Protein AF-A0AA96SBM5-F1 (afdb_monomer)

Secondary structure (DSSP, 8-state):
---EEEEEE--SHHHHHHHHHHHHHTTT-SS-EEEEEE-SSSS---HHHHT--S-S-------

Mean predicted aligned error: 10.82 Å

Sequence (63 aa):
MNVLLCLVIGGGYAGINAVKAIRREWKDKSQTLRLILIDKKAYHVRKMLLFKPTAERKSIIKK

Nearest PDB structures (foldseek):
  4a26-assembly1_B  TM=6.401E-01  e=6.424E+00  Leishmania major
  4a26-assembly1_A  TM=6.417E-01  e=6.874E+00  Leishmania major
  7cbe-assembly1_B  TM=5.631E-01  e=6.874E+00  Escherichia coli K-12
  5xoc-assembly1_B  TM=4.408E-01  e=6.424E+00  Escherichia coli K-12

Structure (mmCIF, N/CA/C/O backbone):
data_AF-A0AA96SBM5-F1
#
_entry.id   AF-A0AA96SBM5-F1
#
loop_
_atom_site.group_PDB
_atom_site.id
_atom_site.type_symbol
_atom_site.label_atom_id
_atom_site.label_alt_id
_atom_site.label_comp_id
_atom_site.label_asym_id
_atom_site.label_entity_id
_atom_site.label_seq_id
_atom_site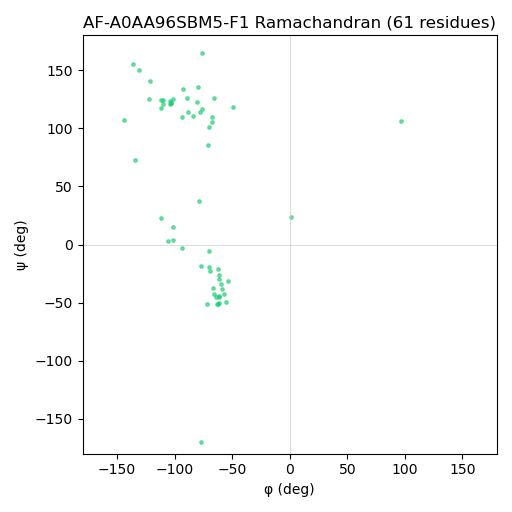.pdbx_PDB_ins_code
_atom_site.Cartn_x
_atom_site.Cartn_y
_atom_site.Cartn_z
_atom_site.occupancy
_atom_site.B_iso_or_equiv
_atom_site.auth_seq_id
_atom_site.auth_comp_id
_atom_site.auth_asym_id
_atom_site.auth_atom_id
_atom_site.pdbx_PDB_model_num
ATOM 1 N N . MET A 1 1 ? -22.203 4.648 10.755 1.00 57.28 1 MET A N 1
ATOM 2 C CA . MET A 1 1 ? -20.725 4.705 10.846 1.00 57.28 1 MET A CA 1
ATOM 3 C C . MET A 1 1 ? -20.177 5.026 9.463 1.00 57.28 1 MET A C 1
ATOM 5 O O . MET A 1 1 ? -20.451 4.265 8.544 1.00 57.28 1 MET A O 1
ATOM 9 N N . ASN A 1 2 ? -19.473 6.150 9.291 1.00 82.81 2 ASN A N 1
ATOM 10 C CA . ASN A 1 2 ? -18.907 6.536 7.992 1.00 82.81 2 ASN A CA 1
ATOM 11 C C . ASN A 1 2 ? -17.558 5.846 7.768 1.00 82.81 2 ASN A C 1
ATOM 13 O O . ASN A 1 2 ? -16.570 6.169 8.432 1.00 82.81 2 ASN A O 1
ATOM 17 N N . VAL A 1 3 ? -17.527 4.908 6.822 1.00 87.25 3 VAL A N 1
ATOM 18 C CA . VAL A 1 3 ? -16.297 4.250 6.371 1.00 87.25 3 VAL A CA 1
ATOM 19 C C . VAL A 1 3 ? -15.593 5.169 5.378 1.00 87.25 3 VAL A C 1
ATOM 21 O O . VAL A 1 3 ? -16.173 5.534 4.357 1.00 87.25 3 VAL A O 1
ATOM 24 N N . LEU A 1 4 ? -14.343 5.534 5.658 1.00 93.69 4 LEU A N 1
ATOM 25 C CA . LEU A 1 4 ? -13.519 6.262 4.694 1.00 93.69 4 LEU A CA 1
ATOM 26 C C . LEU A 1 4 ? -12.955 5.285 3.665 1.00 93.69 4 LEU A C 1
ATOM 28 O O . LEU A 1 4 ? -12.456 4.217 4.021 1.00 93.69 4 LEU A O 1
ATOM 32 N N . LEU A 1 5 ? -13.008 5.662 2.391 1.00 94.25 5 LEU A N 1
ATOM 33 C CA . LEU A 1 5 ? -12.367 4.931 1.304 1.00 94.25 5 LEU A CA 1
ATOM 34 C C . LEU A 1 5 ? -11.104 5.681 0.879 1.00 94.25 5 LEU A C 1
ATOM 36 O O . LEU A 1 5 ? -11.178 6.828 0.450 1.00 94.25 5 LEU A O 1
ATOM 40 N N . CYS A 1 6 ? -9.955 5.018 0.961 1.00 94.12 6 CYS A N 1
ATOM 41 C CA . CYS A 1 6 ? -8.701 5.520 0.416 1.00 94.12 6 CYS A CA 1
ATOM 42 C C . CYS A 1 6 ? -8.289 4.650 -0.770 1.00 94.12 6 CYS A C 1
ATOM 44 O O . CYS A 1 6 ? -8.053 3.446 -0.624 1.00 94.12 6 CYS A O 1
ATOM 46 N N . LEU A 1 7 ? -8.223 5.273 -1.946 1.00 96.12 7 LEU A N 1
ATOM 47 C CA . LEU A 1 7 ? -7.753 4.650 -3.174 1.00 96.12 7 LEU A CA 1
ATOM 48 C C . LEU A 1 7 ? -6.312 5.086 -3.440 1.00 96.12 7 LEU A C 1
ATOM 50 O O . LEU A 1 7 ? -6.023 6.278 -3.528 1.00 96.12 7 LEU A O 1
ATOM 54 N N . VAL A 1 8 ? -5.417 4.119 -3.608 1.00 95.06 8 VAL A N 1
ATOM 55 C CA . VAL A 1 8 ? -4.035 4.348 -4.030 1.00 95.06 8 VAL A CA 1
ATOM 56 C C . VAL A 1 8 ? -3.880 3.803 -5.442 1.00 95.06 8 VAL A C 1
ATOM 58 O O . VAL A 1 8 ? -4.100 2.616 -5.678 1.00 95.06 8 VAL A O 1
ATOM 61 N N . ILE A 1 9 ? -3.504 4.666 -6.386 1.00 94.56 9 ILE A N 1
ATOM 62 C CA . ILE A 1 9 ? -3.298 4.297 -7.791 1.00 94.56 9 ILE A CA 1
ATOM 63 C C . ILE A 1 9 ? -1.794 4.209 -8.061 1.00 94.56 9 ILE A C 1
ATOM 65 O O . ILE A 1 9 ? -1.056 5.16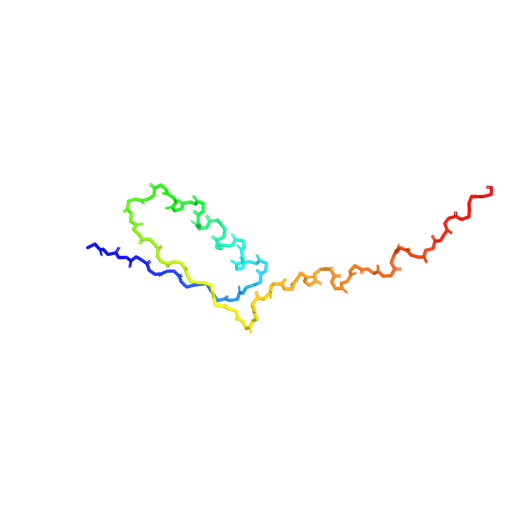9 -7.852 1.00 94.56 9 ILE A O 1
ATOM 69 N N . GLY A 1 10 ? -1.353 3.051 -8.547 1.00 91.31 10 GLY A N 1
ATOM 70 C CA . GLY A 1 10 ? 0.037 2.741 -8.858 1.00 91.31 10 GLY A CA 1
ATOM 71 C C . GLY A 1 10 ? 0.740 1.994 -7.725 1.00 91.31 10 GLY A C 1
ATOM 72 O O . GLY A 1 10 ? 1.170 2.575 -6.733 1.00 91.31 10 GLY A O 1
ATOM 73 N N . GLY A 1 11 ? 0.972 0.700 -7.925 1.00 89.00 11 GLY A N 1
ATOM 74 C CA . GLY A 1 11 ? 1.722 -0.213 -7.055 1.00 89.00 11 GLY A CA 1
ATOM 75 C C . GLY A 1 11 ? 3.234 -0.070 -7.205 1.00 89.00 11 GLY A C 1
ATOM 76 O O . GLY A 1 11 ? 3.963 -1.058 -7.204 1.00 89.00 11 GLY A O 1
ATOM 77 N N . GLY A 1 12 ? 3.713 1.161 -7.391 1.00 87.75 12 GLY A N 1
ATOM 78 C CA . GLY A 1 12 ? 5.126 1.523 -7.434 1.00 87.75 12 GLY A CA 1
ATOM 79 C C . GLY A 1 12 ? 5.767 1.570 -6.041 1.00 87.75 12 GLY A C 1
ATOM 80 O O . GLY A 1 12 ? 5.165 1.194 -5.037 1.00 87.75 12 GLY A O 1
ATOM 81 N N . TYR A 1 13 ? 6.993 2.096 -5.970 1.00 89.00 13 TYR A N 1
ATOM 82 C CA . TYR A 1 13 ? 7.701 2.261 -4.697 1.00 89.00 13 TYR A CA 1
ATOM 83 C C . TYR A 1 13 ? 6.930 3.210 -3.771 1.00 89.00 13 TYR A C 1
ATOM 85 O O . TYR A 1 13 ? 6.709 2.901 -2.603 1.00 89.00 13 TYR A O 1
ATOM 93 N N . ALA A 1 14 ? 6.457 4.333 -4.318 1.00 91.38 14 ALA A N 1
ATOM 94 C CA . ALA A 1 14 ? 5.651 5.301 -3.585 1.00 91.38 14 ALA A CA 1
ATOM 95 C C . ALA A 1 14 ? 4.324 4.695 -3.110 1.00 91.38 14 ALA A C 1
ATOM 97 O O . ALA A 1 14 ? 4.034 4.744 -1.919 1.00 91.38 14 ALA A O 1
ATOM 98 N N . GLY A 1 15 ? 3.560 4.057 -4.005 1.00 93.06 15 GLY A N 1
ATOM 99 C CA . GLY A 1 15 ? 2.249 3.500 -3.663 1.00 93.06 15 GLY A CA 1
ATOM 100 C C . GLY A 1 15 ? 2.309 2.421 -2.584 1.00 93.06 15 GLY A C 1
ATOM 101 O O . GLY A 1 15 ? 1.547 2.470 -1.622 1.00 93.06 15 GLY A O 1
ATOM 102 N N . ILE A 1 16 ? 3.262 1.486 -2.668 1.00 93.00 16 ILE A N 1
ATOM 103 C CA . ILE A 1 16 ? 3.420 0.454 -1.631 1.00 93.00 16 ILE A CA 1
ATOM 104 C C . ILE A 1 16 ? 3.841 1.056 -0.294 1.00 93.00 16 ILE A C 1
ATOM 106 O O . ILE A 1 16 ? 3.322 0.646 0.746 1.00 93.00 16 ILE A O 1
ATOM 110 N N . ASN A 1 17 ? 4.777 2.007 -0.295 1.00 94.19 17 ASN A N 1
ATOM 111 C CA . ASN A 1 17 ? 5.196 2.651 0.947 1.00 94.19 17 ASN A CA 1
ATOM 112 C C . ASN A 1 17 ? 4.068 3.494 1.553 1.00 94.19 17 ASN A C 1
ATOM 114 O O . ASN A 1 17 ? 3.878 3.446 2.766 1.00 94.19 17 ASN A O 1
ATOM 118 N N . ALA A 1 18 ? 3.264 4.167 0.728 1.00 95.25 18 ALA A N 1
ATOM 11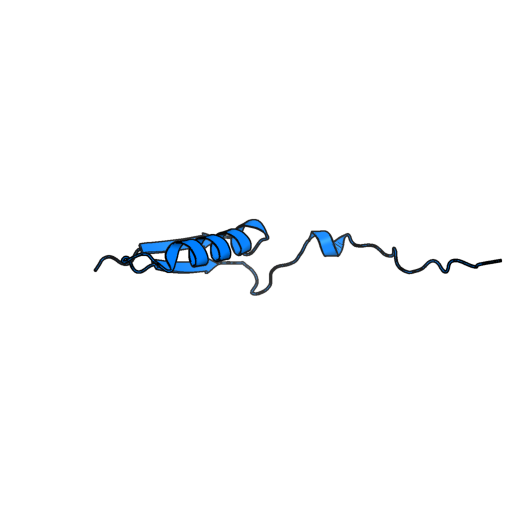9 C CA . ALA A 1 18 ? 2.081 4.893 1.170 1.00 95.25 18 ALA A CA 1
ATOM 120 C C . ALA A 1 18 ? 1.063 3.952 1.827 1.00 95.25 18 ALA A C 1
ATOM 122 O O . ALA A 1 18 ? 0.665 4.188 2.962 1.00 95.25 18 ALA A O 1
ATOM 123 N N . VAL A 1 19 ? 0.711 2.834 1.181 1.00 94.88 19 VAL A N 1
ATOM 124 C CA . VAL A 1 19 ? -0.208 1.828 1.748 1.00 94.88 19 VAL A CA 1
ATOM 125 C C . VAL A 1 19 ? 0.303 1.292 3.087 1.00 94.88 19 VAL A C 1
ATOM 127 O O . VAL A 1 19 ? -0.471 1.158 4.035 1.00 94.88 19 VAL A O 1
ATOM 130 N 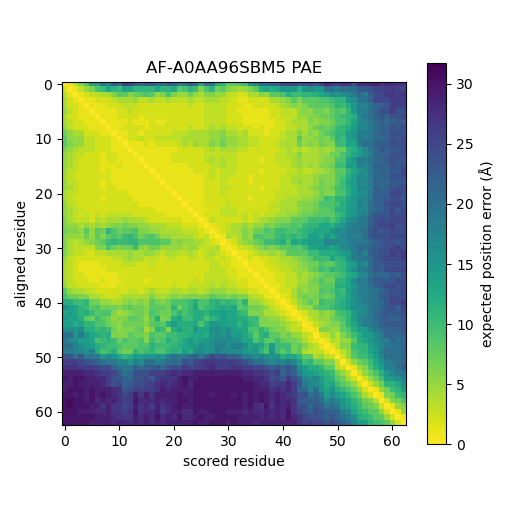N . LYS A 1 20 ? 1.607 1.011 3.196 1.00 94.62 20 LYS A N 1
ATOM 131 C CA . LYS A 1 20 ? 2.228 0.553 4.449 1.00 94.62 20 LYS A CA 1
ATOM 132 C C . LYS A 1 20 ? 2.165 1.610 5.549 1.00 94.62 20 LYS A C 1
ATOM 134 O O . LYS A 1 20 ? 1.830 1.265 6.679 1.00 94.62 20 LYS A O 1
ATOM 139 N N . ALA A 1 21 ? 2.479 2.863 5.223 1.00 95.38 21 ALA A N 1
ATOM 140 C CA . ALA A 1 21 ? 2.425 3.973 6.165 1.00 95.38 21 ALA A CA 1
ATOM 141 C C . ALA A 1 21 ? 0.989 4.205 6.647 1.00 95.38 21 ALA A C 1
ATOM 143 O O . ALA A 1 21 ? 0.743 4.152 7.846 1.00 95.38 21 ALA A O 1
ATOM 144 N N . ILE A 1 22 ? 0.029 4.325 5.725 1.00 94.19 22 ILE A N 1
ATOM 145 C CA . ILE A 1 22 ? -1.395 4.501 6.038 1.00 94.19 22 ILE A CA 1
ATOM 146 C C . ILE A 1 22 ? -1.878 3.372 6.947 1.00 94.19 22 ILE A C 1
ATOM 148 O O . ILE A 1 22 ? -2.435 3.629 8.006 1.00 94.19 22 ILE A O 1
ATOM 152 N N . ARG A 1 23 ? -1.603 2.111 6.597 1.00 92.38 23 ARG A N 1
ATOM 153 C CA . ARG A 1 23 ? -2.004 0.964 7.421 1.00 92.38 23 ARG A CA 1
ATOM 154 C C . ARG A 1 23 ? -1.408 1.003 8.832 1.00 92.38 23 ARG A C 1
ATOM 156 O O . ARG A 1 23 ? -2.053 0.510 9.751 1.00 92.38 23 ARG A O 1
ATOM 163 N N . ARG A 1 24 ? -0.191 1.525 9.012 1.00 93.62 24 ARG A N 1
ATOM 164 C CA . ARG A 1 24 ? 0.440 1.656 10.333 1.00 93.62 24 ARG A CA 1
ATOM 165 C C . ARG A 1 24 ? -0.226 2.758 11.154 1.00 93.62 24 ARG A C 1
ATOM 167 O O . ARG A 1 24 ? -0.627 2.488 12.276 1.00 93.62 24 ARG A O 1
ATOM 174 N N . GLU A 1 25 ? -0.373 3.947 10.581 1.00 93.38 25 GLU A N 1
ATOM 175 C CA . GLU A 1 25 ? -0.929 5.122 11.268 1.00 93.38 25 GLU A CA 1
ATOM 176 C C . GLU A 1 25 ? -2.436 4.987 11.564 1.00 93.38 25 GLU A C 1
ATOM 178 O O . GLU A 1 25 ? -2.960 5.641 12.463 1.00 93.38 25 GLU A O 1
ATOM 183 N N . TRP A 1 26 ? -3.153 4.138 10.816 1.00 92.38 26 TRP A N 1
ATOM 184 C CA . TRP A 1 26 ? -4.605 3.981 10.950 1.00 92.38 26 TRP A CA 1
ATOM 185 C C . TRP A 1 26 ? -5.057 2.852 11.882 1.00 92.38 26 TRP A C 1
ATOM 187 O O . TRP A 1 26 ? -6.258 2.692 12.089 1.00 92.38 26 TRP A O 1
ATOM 197 N N . LYS A 1 27 ? -4.131 2.063 12.445 1.00 86.62 27 LYS A N 1
ATOM 198 C CA . LYS A 1 27 ? -4.471 0.941 13.341 1.00 86.62 27 LYS A CA 1
ATOM 199 C C . LYS A 1 27 ? -5.254 1.376 14.581 1.00 86.62 27 LYS A C 1
ATOM 201 O O . LYS A 1 27 ? -6.175 0.672 14.975 1.00 86.62 27 LYS A O 1
ATOM 206 N N .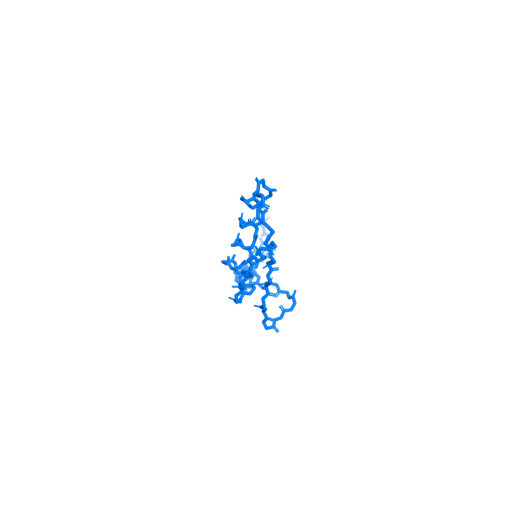 ASP A 1 28 ? -4.912 2.532 15.142 1.00 86.31 28 ASP A N 1
ATOM 207 C CA . ASP A 1 28 ? -5.438 2.995 16.433 1.00 86.31 28 ASP A CA 1
ATOM 208 C C . ASP A 1 28 ? -6.555 4.043 16.277 1.00 86.31 28 ASP A C 1
ATOM 210 O O . ASP A 1 28 ? -6.906 4.763 17.213 1.00 86.31 28 ASP A O 1
ATOM 214 N N . LYS A 1 29 ? -7.119 4.179 15.070 1.00 86.38 29 LYS A N 1
ATOM 215 C CA . LYS A 1 29 ? -8.200 5.128 14.789 1.00 86.38 29 LYS A CA 1
ATOM 216 C C . LYS A 1 29 ? -9.558 4.451 14.969 1.00 86.38 29 LYS A C 1
ATOM 218 O O . LYS A 1 29 ? -9.813 3.384 14.426 1.00 86.38 29 LYS A O 1
ATOM 223 N N . SER A 1 30 ? -10.467 5.138 15.662 1.00 84.06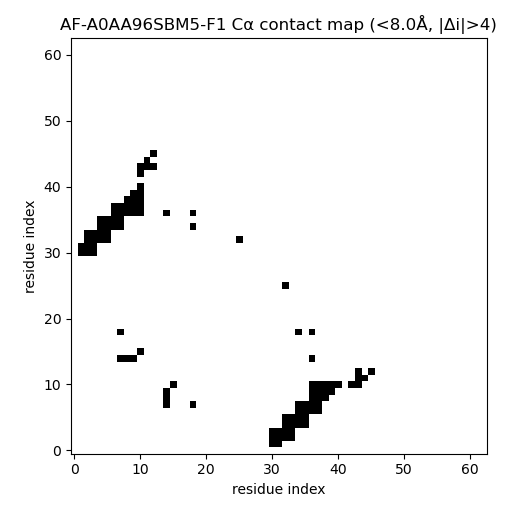 30 SER A N 1
ATOM 224 C CA . SER A 1 30 ? -11.867 4.709 15.848 1.00 84.06 30 SER A CA 1
ATOM 225 C C . SER A 1 30 ? -12.649 4.609 14.523 1.00 84.06 30 SER A C 1
ATOM 227 O O . SER A 1 30 ? -13.644 3.895 14.412 1.00 84.06 30 SER A O 1
ATOM 229 N N . GLN A 1 31 ? -12.182 5.299 13.479 1.00 89.00 31 GLN A N 1
ATOM 230 C CA . GLN A 1 31 ? -12.826 5.302 12.173 1.00 89.00 31 GLN A CA 1
ATOM 231 C C . GLN A 1 31 ? -12.313 4.183 11.260 1.00 89.00 31 GLN A C 1
ATOM 233 O O . GLN A 1 31 ? -11.123 4.106 10.951 1.00 89.00 31 GLN A O 1
ATOM 238 N N . THR A 1 32 ? -13.239 3.379 10.734 1.00 89.81 32 THR A N 1
ATOM 239 C CA . THR A 1 32 ? -12.944 2.330 9.754 1.00 89.81 32 THR A CA 1
ATOM 240 C C . THR A 1 32 ? -12.447 2.921 8.432 1.00 89.81 32 THR A C 1
ATOM 242 O O . THR A 1 32 ? -13.126 3.742 7.809 1.00 89.81 32 THR A O 1
ATOM 245 N N . LEU A 1 33 ? -11.283 2.452 7.978 1.00 93.38 33 LEU A N 1
ATOM 246 C CA . LEU A 1 33 ? -10.697 2.790 6.682 1.00 93.38 33 LEU A CA 1
ATOM 247 C C . LEU A 1 33 ? -10.696 1.570 5.762 1.00 93.38 33 LEU A C 1
ATOM 249 O O . LEU A 1 33 ? -10.105 0.537 6.076 1.00 93.38 33 LEU A O 1
ATOM 253 N N . ARG A 1 34 ? -11.297 1.717 4.582 1.00 93.75 34 ARG A N 1
ATOM 254 C CA . ARG A 1 34 ? -11.150 0.780 3.470 1.00 93.75 34 ARG A CA 1
ATOM 255 C C . ARG A 1 34 ? -10.020 1.273 2.573 1.00 93.75 34 ARG A C 1
ATOM 257 O O . ARG A 1 34 ? -10.159 2.288 1.898 1.00 93.75 34 ARG A O 1
ATOM 264 N N . LEU A 1 35 ? -8.901 0.559 2.575 1.00 94.19 35 LEU A N 1
ATOM 265 C CA . LEU A 1 35 ? -7.723 0.892 1.775 1.00 94.19 35 LEU A CA 1
ATOM 266 C C . LEU A 1 35 ? -7.645 -0.027 0.551 1.00 94.19 35 LEU A C 1
ATOM 268 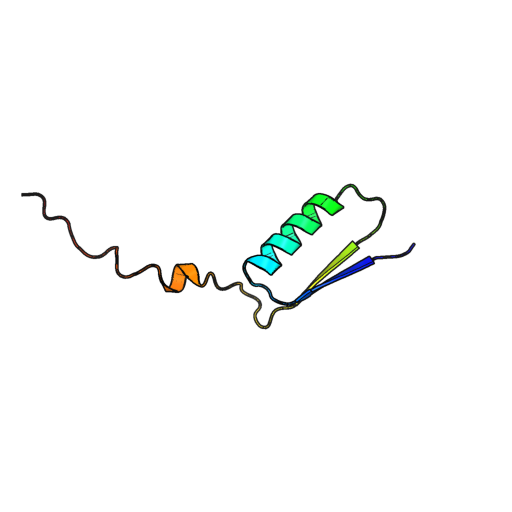O O . LEU A 1 35 ? -7.589 -1.246 0.705 1.00 94.19 35 LEU A O 1
ATOM 272 N N . ILE A 1 36 ? -7.643 0.549 -0.652 1.00 94.44 36 ILE A N 1
ATOM 273 C CA . ILE A 1 36 ? -7.578 -0.185 -1.924 1.00 94.44 36 ILE A CA 1
ATOM 274 C C . ILE A 1 36 ? -6.357 0.289 -2.714 1.00 94.44 36 ILE A C 1
ATOM 276 O O . ILE A 1 36 ? -6.222 1.479 -2.988 1.00 94.44 36 ILE A O 1
ATOM 280 N N . LEU A 1 37 ? -5.485 -0.644 -3.105 1.00 93.31 37 LEU A N 1
ATOM 281 C CA . LEU A 1 37 ? -4.369 -0.395 -4.019 1.00 93.31 37 LEU A CA 1
ATOM 282 C C . LEU A 1 37 ? -4.725 -0.941 -5.402 1.00 93.31 37 LEU A C 1
ATOM 284 O O . LEU A 1 37 ? -4.981 -2.135 -5.543 1.00 93.31 37 LEU A O 1
ATOM 288 N N . ILE A 1 38 ? -4.707 -0.077 -6.412 1.00 93.25 38 ILE A N 1
ATOM 289 C CA . ILE A 1 38 ? -4.917 -0.446 -7.812 1.00 93.25 38 ILE A CA 1
ATOM 290 C C . ILE A 1 38 ? -3.593 -0.292 -8.549 1.00 93.25 38 ILE A C 1
ATOM 292 O O . ILE A 1 38 ? -3.006 0.788 -8.564 1.00 93.25 38 ILE A O 1
ATOM 296 N N . ASP A 1 39 ? -3.135 -1.360 -9.192 1.00 90.50 39 ASP A N 1
ATOM 297 C CA . ASP A 1 39 ? -1.991 -1.323 -10.096 1.00 90.50 39 ASP A CA 1
ATOM 298 C C . ASP A 1 39 ? -2.281 -2.117 -11.368 1.00 90.50 39 ASP A C 1
ATOM 300 O O . ASP A 1 39 ? -3.095 -3.040 -11.367 1.00 90.50 39 ASP A O 1
ATOM 304 N N . LYS A 1 40 ? -1.588 -1.773 -12.459 1.00 87.56 40 LYS A N 1
ATOM 305 C CA . LYS A 1 40 ? -1.693 -2.505 -13.727 1.00 87.56 40 LYS A CA 1
ATOM 306 C C . LYS A 1 40 ? -1.249 -3.965 -13.582 1.00 87.56 40 LYS A C 1
ATOM 308 O O . LYS A 1 40 ? -1.664 -4.802 -14.381 1.00 87.56 40 LYS A O 1
ATOM 313 N N . LYS A 1 41 ? -0.378 -4.277 -12.619 1.00 82.88 41 LYS A N 1
ATOM 314 C CA . LYS A 1 41 ? 0.136 -5.626 -12.384 1.00 82.88 41 LYS A CA 1
ATOM 315 C C . LYS A 1 41 ? 0.027 -5.994 -10.905 1.00 82.88 41 LYS A C 1
ATOM 317 O O . LYS A 1 41 ? 0.169 -5.159 -10.026 1.00 82.88 41 LYS A O 1
ATOM 322 N N . ALA A 1 42 ? -0.148 -7.282 -10.616 1.00 77.88 42 ALA A N 1
ATOM 323 C CA . ALA A 1 42 ? -0.181 -7.782 -9.235 1.00 77.88 42 ALA A CA 1
ATOM 324 C C . ALA A 1 42 ? 1.192 -7.739 -8.528 1.00 77.88 42 ALA A C 1
ATOM 326 O O . ALA A 1 42 ? 1.294 -8.054 -7.344 1.00 77.88 42 ALA A O 1
ATOM 327 N N . TYR A 1 43 ? 2.257 -7.375 -9.248 1.00 73.56 43 TYR A N 1
ATOM 328 C CA . TYR A 1 43 ? 3.621 -7.336 -8.742 1.00 73.56 43 TYR A CA 1
ATOM 329 C C . TYR A 1 43 ? 4.228 -5.943 -8.858 1.00 73.56 43 TYR A C 1
ATOM 331 O O . TYR A 1 43 ? 4.113 -5.263 -9.877 1.00 73.56 43 TYR A O 1
ATOM 339 N N . HIS A 1 44 ? 4.979 -5.562 -7.828 1.00 75.06 44 HIS A N 1
ATOM 340 C CA . HIS A 1 44 ? 5.798 -4.364 -7.858 1.00 75.06 44 HIS A CA 1
ATOM 341 C C . HIS A 1 44 ? 7.182 -4.658 -8.425 1.00 75.06 44 HIS A C 1
ATOM 343 O O . HIS A 1 44 ? 7.994 -5.350 -7.808 1.00 75.06 44 HIS A O 1
ATOM 349 N N . VAL A 1 45 ? 7.478 -4.080 -9.587 1.00 69.94 45 VAL A N 1
ATOM 350 C CA . VAL A 1 45 ? 8.816 -4.150 -10.174 1.00 69.94 45 VAL A CA 1
ATOM 351 C C . VAL A 1 45 ? 9.725 -3.152 -9.469 1.00 69.94 45 VAL A C 1
ATOM 353 O O . VAL A 1 45 ? 9.574 -1.936 -9.617 1.00 69.94 45 VAL A O 1
ATOM 356 N N . ARG A 1 46 ? 10.735 -3.660 -8.758 1.00 69.25 46 ARG A N 1
ATOM 357 C CA . ARG A 1 46 ? 11.857 -2.842 -8.288 1.00 69.25 46 ARG A CA 1
ATOM 358 C C . ARG A 1 46 ? 12.713 -2.450 -9.488 1.00 69.25 46 ARG A C 1
ATOM 360 O O . ARG A 1 46 ? 13.693 -3.121 -9.793 1.00 69.25 46 ARG A O 1
ATOM 367 N N . LYS A 1 47 ? 12.352 -1.357 -10.168 1.00 67.81 47 LYS A N 1
ATOM 368 C CA . LYS A 1 47 ? 13.076 -0.872 -11.357 1.00 67.81 47 LYS A CA 1
ATOM 369 C C . LYS A 1 47 ? 14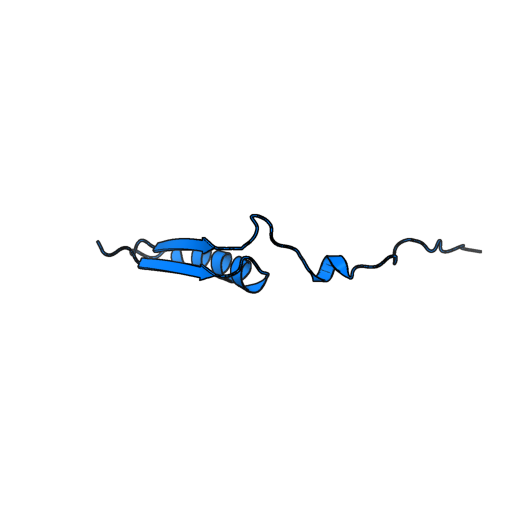.577 -0.671 -11.101 1.00 67.81 47 LYS A C 1
ATOM 371 O O . LYS A 1 47 ? 15.362 -0.945 -11.991 1.00 67.81 47 LYS A O 1
ATOM 376 N N . MET A 1 48 ? 14.988 -0.307 -9.881 1.00 64.12 48 MET A N 1
ATOM 377 C CA . MET A 1 48 ? 16.412 -0.234 -9.507 1.00 64.12 48 MET A CA 1
ATOM 378 C C . MET A 1 48 ? 17.160 -1.576 -9.612 1.00 64.12 48 MET A C 1
ATOM 380 O O . MET A 1 48 ? 18.352 -1.574 -9.893 1.00 64.12 48 MET A O 1
ATOM 384 N N . LEU A 1 49 ? 16.491 -2.722 -9.422 1.00 60.19 49 LEU A N 1
ATOM 385 C CA . LEU A 1 49 ? 17.112 -4.044 -9.592 1.00 60.19 49 LEU A CA 1
ATOM 386 C C . LEU A 1 49 ? 17.257 -4.448 -11.063 1.00 60.19 49 LEU A C 1
ATOM 388 O O . LEU A 1 49 ? 18.078 -5.306 -11.353 1.00 60.19 49 LEU A O 1
ATOM 392 N N . LEU A 1 50 ? 16.522 -3.819 -11.987 1.00 61.28 50 LEU A N 1
ATOM 393 C CA . LEU A 1 50 ? 16.724 -4.030 -13.426 1.00 61.28 50 LEU A CA 1
ATOM 394 C C . LEU A 1 50 ? 18.046 -3.418 -13.920 1.00 61.28 50 LEU A C 1
ATOM 396 O O . LEU A 1 50 ? 18.538 -3.811 -14.969 1.00 61.28 50 LEU A O 1
ATOM 400 N N . PHE A 1 51 ? 18.620 -2.485 -13.152 1.00 61.56 51 PHE A N 1
ATOM 401 C CA . PHE A 1 51 ? 19.920 -1.866 -13.417 1.00 61.56 51 PHE A CA 1
ATOM 402 C C . PHE A 1 51 ? 21.031 -2.377 -12.485 1.00 61.56 51 PHE A C 1
ATOM 404 O O . PHE A 1 51 ? 22.159 -1.899 -12.587 1.00 61.56 51 PHE A O 1
ATOM 411 N 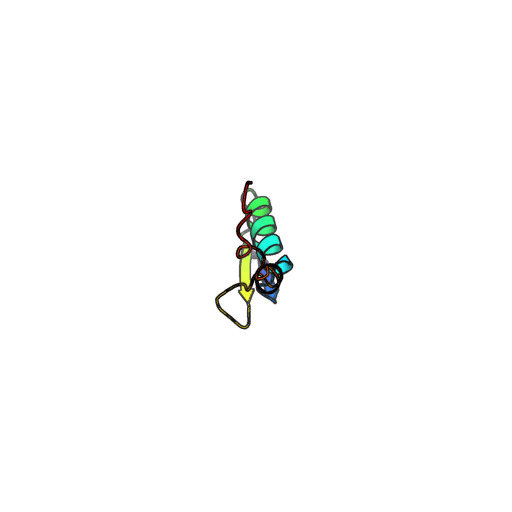N . LYS A 1 52 ? 20.758 -3.345 -11.587 1.00 55.50 52 LYS A N 1
ATOM 412 C CA . LYS A 1 52 ? 21.841 -4.060 -10.890 1.00 55.50 52 LYS A CA 1
ATOM 413 C C . LYS A 1 52 ? 22.566 -4.905 -11.951 1.00 55.50 52 LYS A C 1
ATOM 415 O O . LYS A 1 52 ? 21.957 -5.840 -12.464 1.00 55.50 52 LYS A O 1
ATOM 420 N N . PRO A 1 53 ? 23.806 -4.575 -12.344 1.00 54.78 53 PRO A N 1
ATOM 421 C CA . PRO A 1 53 ? 24.424 -5.159 -13.526 1.00 54.78 53 PRO A CA 1
ATOM 422 C C . PRO A 1 53 ? 24.892 -6.587 -13.236 1.00 54.78 53 PRO A C 1
ATOM 424 O O . PRO A 1 53 ? 25.064 -6.968 -12.081 1.00 54.78 53 PRO A O 1
ATOM 427 N N . THR A 1 54 ? 25.183 -7.351 -14.287 1.00 52.34 54 THR A N 1
ATOM 428 C CA . THR A 1 54 ? 26.510 -7.847 -14.735 1.00 52.34 54 THR A CA 1
ATOM 429 C C . THR A 1 54 ? 27.778 -7.479 -13.906 1.00 52.34 54 THR A C 1
ATOM 431 O O . THR A 1 54 ? 28.885 -7.507 -14.426 1.00 52.34 54 THR A O 1
ATOM 434 N N . ALA A 1 55 ? 27.678 -7.155 -12.616 1.00 51.44 55 ALA A N 1
ATOM 435 C CA . ALA A 1 55 ? 28.757 -6.721 -11.725 1.00 51.44 55 ALA A CA 1
ATOM 436 C C . ALA A 1 55 ? 29.271 -7.842 -10.798 1.00 51.44 55 ALA A C 1
ATOM 438 O O . ALA A 1 55 ? 30.162 -7.606 -9.991 1.00 51.44 55 ALA A O 1
ATOM 439 N N . GLU A 1 56 ? 28.761 -9.071 -10.938 1.00 47.22 56 GLU A N 1
ATOM 440 C CA . GLU A 1 56 ? 29.210 -10.253 -10.177 1.00 47.22 56 GLU A CA 1
ATOM 441 C C . GLU A 1 56 ? 29.941 -11.298 -11.048 1.00 47.22 56 GLU A C 1
ATOM 443 O O . GLU A 1 56 ? 30.026 -12.471 -10.695 1.00 47.22 56 GLU A O 1
ATOM 448 N N . ARG A 1 57 ? 30.509 -10.904 -12.198 1.00 44.62 57 ARG A N 1
ATOM 449 C CA . ARG A 1 57 ? 31.434 -11.762 -12.970 1.00 44.62 57 ARG A CA 1
ATOM 450 C C . ARG A 1 57 ? 32.683 -11.014 -13.429 1.00 44.62 57 ARG A C 1
ATOM 452 O O . ARG A 1 57 ? 32.879 -10.769 -14.613 1.00 44.62 57 ARG A O 1
ATOM 459 N N . LYS A 1 58 ? 33.580 -10.718 -12.492 1.00 40.66 58 LYS A N 1
ATOM 460 C CA . LYS A 1 58 ? 35.021 -10.726 -12.776 1.00 40.66 58 LYS A CA 1
ATOM 461 C C . LYS A 1 58 ? 35.758 -11.248 -11.548 1.00 40.66 58 LYS A C 1
ATOM 463 O O . LYS A 1 58 ? 35.826 -10.590 -10.517 1.00 40.66 58 LYS A O 1
ATOM 468 N N . SER A 1 59 ? 36.250 -12.474 -11.682 1.00 46.19 59 SER A N 1
ATOM 469 C CA . SER A 1 59 ? 37.163 -13.147 -10.766 1.00 46.19 59 SER A CA 1
ATOM 470 C C . SER A 1 59 ? 38.346 -12.243 -10.428 1.00 46.19 59 SER A C 1
ATOM 472 O O . SER A 1 59 ? 39.127 -11.885 -11.312 1.00 46.19 59 SER A O 1
ATOM 474 N N . ILE A 1 60 ? 38.498 -11.908 -9.150 1.00 42.75 60 ILE A N 1
ATOM 475 C CA . ILE A 1 60 ? 39.756 -11.389 -8.620 1.00 42.75 60 ILE A CA 1
ATOM 476 C C . ILE A 1 60 ? 40.728 -12.570 -8.625 1.00 42.75 60 ILE A C 1
ATOM 478 O O . ILE A 1 60 ? 40.655 -13.453 -7.772 1.00 42.75 60 ILE A O 1
ATOM 482 N N . ILE A 1 61 ? 41.611 -12.607 -9.621 1.00 46.59 61 ILE A N 1
ATOM 483 C CA . ILE A 1 61 ? 42.835 -13.401 -9.552 1.00 46.59 61 ILE A CA 1
ATOM 484 C C . ILE A 1 61 ? 43.683 -12.733 -8.467 1.00 46.59 61 ILE A C 1
ATOM 486 O O . ILE A 1 61 ? 44.209 -11.642 -8.680 1.00 46.59 61 ILE A O 1
ATOM 490 N N . LYS A 1 62 ? 43.772 -13.358 -7.289 1.00 40.97 62 LYS A N 1
ATOM 491 C CA . LYS A 1 62 ? 44.858 -13.075 -6.347 1.00 40.97 62 LYS A CA 1
ATOM 492 C C . LYS A 1 62 ? 46.102 -13.781 -6.885 1.00 40.97 62 LYS A C 1
ATOM 494 O O . LYS A 1 62 ? 46.093 -15.005 -7.004 1.00 40.97 62 LYS A O 1
ATOM 499 N N . LYS A 1 63 ? 47.121 -13.005 -7.241 1.00 40.66 63 LYS A N 1
ATOM 500 C CA . LYS A 1 63 ? 48.500 -13.459 -7.413 1.00 40.66 63 LYS A CA 1
ATOM 501 C C . LYS A 1 63 ? 49.343 -12.757 -6.362 1.00 40.66 63 LYS A C 1
ATOM 503 O O . LYS A 1 63 ? 48.999 -11.591 -6.060 1.00 40.66 63 LYS A O 1
#

pLDDT: mean 78.73, std 18.41, range [40.66, 96.12]

Foldseek 3Di:
DDEAEDEQEAPEPVSVVVLVVCVVVCPPDPHHYDYYYDYPDPDYDPVVVVPPDPPPDDDDPDD

Solvent-accessible surface area (backbone atoms only — not comparable to full-atom values): 4249 Å² total; per-residue (Å²): 135,80,68,47,78,47,80,41,80,43,49,46,75,66,38,51,50,47,54,51,50,51,59,60,74,47,68,85,47,94,62,55,71,49,79,45,81,46,48,100,54,102,64,64,77,63,64,72,62,77,67,59,64,93,76,87,76,74,84,81,80,84,127

Radius of gyration: 19.71 Å; Cα contacts (8 Å, |Δi|>4): 53; chains: 1; bounding box: 69×20×31 Å